Protein AF-A0A7S0BXJ7-F1 (afdb_monomer_lite)

InterPro domains:
  IPR001130 3'-5' ssDNA/RNA exonuclease TatD-like [PF01026] (18-98)
  IPR032466 Metal-dependent hydrolase [SSF51556] (17-99)
  IPR053044 Metallo-dependent Hydrolase/TatD-type [PTHR47345] (11-100)

Radius of gyration: 16.93 Å; chains: 1; bounding box: 50×35×43 Å

pLDDT: mean 84.71, std 21.08, range [34.69, 98.56]

Secondary structure (DSSP, 8-state):
-----------SS---TTHHHHHHHHHHHH-TT--EEEEEEETT-HHHHH-TTHHHHHHHHHHHHHHHHHHHHHHTT--EEEEEES-HHHHHHHHHHHHHHHHHHHTT---

Foldseek 3Di:
DDPDDPPPPPDDDDPDPCVVLVVVLVVCVVVVVDAQDDAEAALPDPCLCVPPVHNVVSRVVSLVRRLSSVVSCVVSVGHYNYDDHPCVVVVVVSVVVSVVVVVVVVVVPDD

Organism: NCBI:txid420281

Structure (mmCIF, N/CA/C/O backbone):
data_AF-A0A7S0BXJ7-F1
#
_entry.id   AF-A0A7S0BXJ7-F1
#
loop_
_atom_site.group_PDB
_atom_site.id
_atom_site.type_symbol
_atom_site.label_atom_id
_atom_site.label_alt_id
_atom_site.label_comp_id
_atom_site.label_asym_id
_atom_site.label_entity_id
_atom_site.label_seq_id
_atom_site.pdbx_PDB_ins_code
_atom_site.Cartn_x
_atom_site.Cartn_y
_atom_site.Cartn_z
_atom_site.occupancy
_atom_site.B_iso_or_equiv
_atom_site.auth_seq_id
_atom_site.auth_comp_id
_atom_site.auth_asym_id
_atom_site.auth_atom_id
_atom_site.pdbx_PDB_model_num
ATOM 1 N N . THR A 1 1 ? -36.296 -9.647 9.585 1.00 34.69 1 THR A N 1
ATOM 2 C CA . THR A 1 1 ? -35.476 -10.128 8.456 1.00 34.69 1 THR A CA 1
ATOM 3 C C . THR A 1 1 ? -34.821 -8.931 7.813 1.00 34.69 1 THR A C 1
ATOM 5 O O . THR A 1 1 ? -35.505 -8.189 7.129 1.00 34.69 1 THR A O 1
ATOM 8 N N . ILE A 1 2 ? -33.561 -8.642 8.145 1.00 38.91 2 ILE A N 1
ATOM 9 C CA . ILE A 1 2 ? -32.889 -7.411 7.702 1.00 38.91 2 ILE A CA 1
ATOM 10 C C . ILE A 1 2 ? -31.789 -7.801 6.717 1.00 38.91 2 ILE A C 1
ATOM 12 O O . ILE A 1 2 ? -30.636 -7.987 7.090 1.00 38.91 2 ILE A O 1
ATOM 16 N N . ALA A 1 3 ? -32.178 -7.969 5.459 1.00 38.91 3 ALA A N 1
ATOM 17 C CA . ALA A 1 3 ? -31.278 -7.880 4.320 1.00 38.91 3 ALA A CA 1
ATOM 18 C C . ALA A 1 3 ? -31.750 -6.660 3.526 1.00 38.91 3 ALA A C 1
ATOM 20 O O . ALA A 1 3 ? -32.565 -6.766 2.621 1.00 38.91 3 ALA A O 1
ATOM 21 N N . GLY A 1 4 ? -31.352 -5.479 4.001 1.00 35.59 4 GLY A N 1
ATOM 22 C CA . GLY A 1 4 ? -31.477 -4.241 3.246 1.00 35.59 4 GLY A CA 1
ATOM 23 C C . GLY A 1 4 ? -30.207 -4.088 2.429 1.00 35.59 4 GLY A C 1
ATOM 24 O O . GLY A 1 4 ? -29.149 -3.781 2.986 1.00 35.59 4 GLY A O 1
ATOM 25 N N . ASP A 1 5 ? -30.312 -4.395 1.144 1.00 44.38 5 ASP A N 1
ATOM 26 C CA . ASP A 1 5 ? -29.273 -4.197 0.150 1.00 44.38 5 ASP A CA 1
ATOM 27 C C . ASP A 1 5 ? -28.814 -2.738 0.164 1.00 44.38 5 ASP A C 1
ATOM 29 O O . ASP A 1 5 ? -29.581 -1.810 -0.087 1.00 44.38 5 ASP A O 1
ATOM 33 N N . LEU A 1 6 ? -27.540 -2.530 0.497 1.00 44.09 6 LEU A N 1
ATOM 34 C CA . LEU A 1 6 ? -26.908 -1.225 0.373 1.00 44.09 6 LEU A CA 1
ATOM 35 C C . LEU A 1 6 ? -26.485 -1.070 -1.091 1.00 44.09 6 LEU A C 1
ATOM 37 O O . LEU A 1 6 ? -25.328 -1.304 -1.451 1.00 44.09 6 LEU A O 1
ATOM 41 N N . GLU A 1 7 ? -27.453 -0.740 -1.944 1.00 39.09 7 GLU A N 1
ATOM 42 C CA . GLU A 1 7 ? -27.190 -0.221 -3.281 1.00 39.09 7 GLU A CA 1
ATOM 43 C C . GLU A 1 7 ? -26.366 1.059 -3.134 1.00 3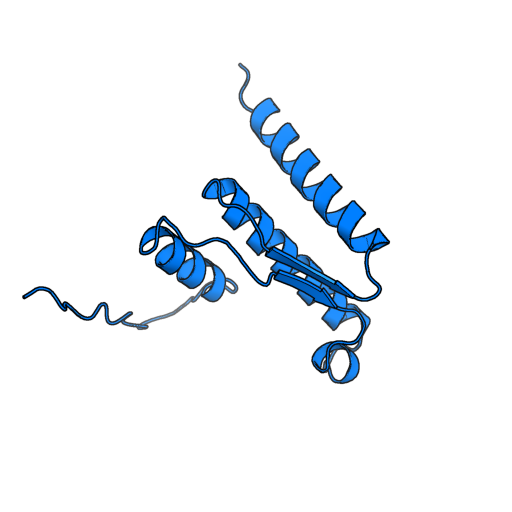9.09 7 GLU A C 1
ATOM 45 O O . GLU A 1 7 ? -26.850 2.108 -2.711 1.00 39.09 7 GLU A O 1
ATOM 50 N N . ILE A 1 8 ? -25.082 0.969 -3.474 1.00 51.31 8 ILE A N 1
ATOM 51 C CA . ILE A 1 8 ? -24.250 2.149 -3.675 1.00 51.31 8 ILE A CA 1
ATOM 52 C C . ILE A 1 8 ? -24.745 2.772 -4.980 1.00 51.31 8 ILE A C 1
ATOM 54 O O . ILE A 1 8 ? -24.301 2.395 -6.064 1.00 51.31 8 ILE A O 1
ATOM 58 N N . GLN A 1 9 ? -25.710 3.684 -4.871 1.00 41.00 9 GLN A N 1
ATOM 59 C CA . GLN A 1 9 ? -26.160 4.521 -5.976 1.00 41.00 9 GLN A CA 1
ATOM 60 C C . GLN A 1 9 ? -24.998 5.409 -6.420 1.00 41.00 9 GLN A C 1
ATOM 62 O O . GLN A 1 9 ? -24.726 6.470 -5.864 1.00 41.00 9 GLN A O 1
ATOM 67 N N . THR A 1 10 ? -24.283 4.944 -7.439 1.00 45.50 10 THR A N 1
ATOM 68 C CA . THR A 1 10 ? -23.312 5.730 -8.191 1.00 45.50 10 THR A CA 1
ATOM 69 C C . THR A 1 10 ? -24.077 6.644 -9.141 1.00 45.50 10 THR A C 1
ATOM 71 O O . THR A 1 10 ? -24.294 6.296 -10.303 1.00 45.50 10 THR A O 1
ATOM 74 N N . LYS A 1 11 ? -24.527 7.800 -8.653 1.00 39.34 11 LYS A N 1
ATOM 75 C CA . LYS A 1 11 ? -24.945 8.894 -9.529 1.00 39.34 11 LYS A CA 1
ATOM 76 C C . LYS A 1 11 ? -24.240 10.192 -9.154 1.00 39.34 11 LYS A C 1
ATOM 78 O O . LYS A 1 11 ? -24.308 10.649 -8.022 1.00 39.34 11 LYS A O 1
ATOM 83 N N . ASP A 1 12 ? -23.607 10.716 -10.197 1.00 44.88 12 ASP A N 1
ATOM 84 C CA . ASP A 1 12 ? -23.200 12.091 -10.450 1.00 44.88 12 ASP A CA 1
ATOM 85 C C . ASP A 1 12 ? -21.855 12.599 -9.895 1.00 44.88 12 ASP A C 1
ATOM 87 O O . ASP A 1 12 ? -21.669 12.898 -8.724 1.00 44.88 12 ASP A O 1
ATOM 91 N N . SER A 1 13 ? -20.939 12.736 -10.867 1.00 44.28 13 SER A N 1
ATOM 92 C CA . SER A 1 13 ? -19.894 13.757 -11.036 1.00 44.28 13 SER A CA 1
ATOM 93 C C . SER A 1 13 ? -18.904 14.009 -9.891 1.00 44.28 13 SER A C 1
ATOM 95 O O . SER A 1 13 ? -19.254 14.526 -8.839 1.00 44.28 13 SER A O 1
ATOM 97 N N . ALA A 1 14 ? -17.623 13.764 -10.202 1.00 45.44 14 ALA A N 1
ATOM 98 C CA . ALA A 1 14 ? -16.435 13.888 -9.349 1.00 45.44 14 ALA A CA 1
ATOM 99 C C . ALA A 1 14 ? -16.236 12.745 -8.337 1.00 45.44 14 ALA A C 1
ATOM 101 O O . ALA A 1 14 ? -15.985 12.965 -7.154 1.00 45.44 14 ALA A O 1
ATOM 102 N N . MET A 1 15 ? -16.254 11.495 -8.815 1.00 45.25 15 MET A N 1
ATOM 103 C CA . MET A 1 15 ? -15.585 10.423 -8.077 1.00 45.25 15 MET A CA 1
ATOM 104 C C . MET A 1 15 ? -14.106 10.794 -7.943 1.00 45.25 15 MET A C 1
ATOM 106 O O . MET A 1 15 ? -13.379 10.851 -8.936 1.00 45.25 15 MET A O 1
ATOM 110 N N . THR A 1 16 ? -13.674 11.084 -6.719 1.00 58.41 16 THR A N 1
ATOM 111 C CA . THR A 1 16 ? -12.263 11.285 -6.394 1.00 58.41 16 THR A CA 1
ATOM 112 C C . THR A 1 16 ? -11.460 10.079 -6.901 1.00 58.41 16 THR A C 1
ATOM 114 O O . THR A 1 16 ? -11.980 8.957 -6.947 1.00 58.41 16 THR A O 1
ATOM 117 N N . GLN A 1 17 ? -10.196 10.284 -7.303 1.00 62.31 17 GLN A N 1
ATOM 118 C CA . GLN A 1 17 ? -9.329 9.208 -7.826 1.00 62.31 17 GLN A CA 1
ATOM 119 C C . GLN A 1 17 ? -9.228 7.985 -6.880 1.00 62.31 17 GLN A C 1
ATOM 121 O O . GLN A 1 17 ? -8.859 6.894 -7.314 1.00 62.31 17 GLN A O 1
ATOM 126 N N . ASP A 1 18 ? -9.664 8.135 -5.626 1.00 81.00 18 ASP A N 1
ATOM 127 C CA . ASP A 1 18 ? -9.548 7.162 -4.544 1.00 81.00 18 ASP A CA 1
ATOM 128 C C . ASP A 1 18 ? -10.875 6.500 -4.132 1.00 81.00 18 ASP A C 1
ATOM 130 O O . ASP A 1 18 ? -10.994 5.974 -3.024 1.00 81.00 18 ASP A O 1
ATOM 134 N N . TRP A 1 19 ? -11.896 6.474 -4.996 1.00 92.56 19 TRP A N 1
ATOM 135 C CA . TRP A 1 19 ? -13.185 5.837 -4.675 1.00 92.56 19 TRP A CA 1
ATOM 136 C C . TRP A 1 19 ? -13.069 4.401 -4.142 1.00 92.56 19 TRP A C 1
ATOM 138 O O . TRP A 1 19 ? -13.851 3.970 -3.292 1.00 92.56 19 TRP A O 1
ATOM 148 N N . TRP A 1 20 ? -12.088 3.647 -4.642 1.00 95.56 20 TRP A N 1
ATOM 149 C CA . TRP A 1 20 ? -11.841 2.267 -4.245 1.00 95.56 20 TRP A CA 1
ATOM 150 C C . TRP A 1 20 ? -11.394 2.192 -2.780 1.00 95.56 20 TRP A C 1
ATOM 152 O O . TRP A 1 20 ? -11.761 1.252 -2.075 1.00 95.56 20 TRP A O 1
ATOM 162 N N . LEU A 1 21 ? -10.653 3.199 -2.307 1.00 96.56 21 LEU A N 1
ATOM 163 C CA . LEU A 1 21 ? -10.176 3.300 -0.933 1.00 96.56 21 LEU A CA 1
ATOM 164 C C . LEU A 1 21 ? -11.337 3.631 0.008 1.00 96.56 21 LEU A C 1
ATOM 166 O O . LEU A 1 21 ? -11.458 3.013 1.064 1.00 96.56 21 LEU A O 1
ATOM 170 N N . LEU A 1 22 ? -12.240 4.528 -0.408 1.00 95.88 22 LEU A N 1
ATOM 171 C CA . LEU A 1 22 ? -13.480 4.816 0.324 1.00 95.88 22 LEU A CA 1
ATOM 172 C C . LEU A 1 22 ? -14.362 3.567 0.439 1.00 95.88 22 LEU A C 1
ATOM 174 O O . LEU A 1 22 ? -14.871 3.250 1.517 1.00 95.88 22 LEU A O 1
ATOM 178 N N . ARG A 1 23 ? -14.505 2.816 -0.659 1.00 96.81 23 ARG A N 1
ATOM 179 C CA . ARG A 1 23 ? -15.244 1.549 -0.658 1.00 96.81 23 ARG A CA 1
ATOM 180 C C . ARG A 1 23 ? -14.596 0.522 0.273 1.00 96.81 23 ARG A C 1
ATOM 182 O O . ARG A 1 23 ? -15.314 -0.147 1.015 1.00 96.81 23 ARG A O 1
ATOM 189 N N . LEU A 1 24 ? -13.266 0.413 0.268 1.00 97.19 24 LEU A N 1
ATOM 190 C CA . LEU A 1 24 ? -12.526 -0.459 1.182 1.00 97.19 24 LEU A CA 1
ATOM 191 C C . LEU A 1 24 ? -12.751 -0.055 2.647 1.00 97.19 24 LEU A C 1
ATOM 193 O O . LEU A 1 24 ? -13.058 -0.916 3.469 1.00 97.19 24 LEU A O 1
ATOM 197 N N . GLU A 1 25 ? -12.671 1.238 2.973 1.00 97.62 25 GLU A N 1
ATOM 198 C CA . GLU A 1 25 ? -12.951 1.741 4.323 1.00 97.62 25 GLU A CA 1
ATOM 199 C C . GLU A 1 25 ? -14.375 1.383 4.776 1.00 97.62 25 GLU A C 1
ATOM 201 O O . GLU A 1 25 ? -14.562 0.885 5.888 1.00 97.62 25 GLU A O 1
ATOM 206 N N . CYS A 1 26 ? -15.375 1.578 3.912 1.00 97.62 26 CYS A N 1
ATOM 207 C CA . CYS A 1 26 ? -16.765 1.228 4.204 1.00 97.62 26 CYS A CA 1
ATOM 208 C C . CYS A 1 26 ? -16.921 -0.267 4.536 1.00 97.62 26 CYS A C 1
ATOM 210 O O . CYS A 1 26 ? -17.521 -0.625 5.554 1.00 97.62 26 CYS A O 1
ATOM 212 N N . LEU A 1 27 ? -16.324 -1.147 3.725 1.00 98.12 27 LEU A N 1
ATOM 213 C CA . LEU A 1 27 ? -16.366 -2.595 3.947 1.00 98.12 27 LEU A CA 1
ATOM 214 C C . LEU A 1 27 ? -15.670 -3.000 5.254 1.00 98.12 27 LEU A C 1
ATOM 216 O O . LEU A 1 27 ? -16.213 -3.802 6.012 1.00 98.12 27 LEU A O 1
ATOM 220 N N . LEU A 1 28 ? -14.510 -2.417 5.566 1.00 98.12 28 LEU A N 1
ATOM 221 C CA . LEU A 1 28 ? -13.784 -2.698 6.811 1.00 98.12 28 LEU A CA 1
ATOM 222 C C . LEU A 1 28 ? -14.558 -2.243 8.054 1.00 98.12 28 LEU A C 1
ATOM 224 O O . LEU A 1 28 ? -14.536 -2.923 9.079 1.00 98.12 28 LEU A O 1
ATOM 228 N N . ARG A 1 29 ? -15.286 -1.123 7.972 1.00 97.69 29 ARG A N 1
ATOM 229 C CA . ARG A 1 29 ? -16.178 -0.673 9.053 1.00 97.69 29 ARG A CA 1
ATOM 230 C C . ARG A 1 29 ? -17.365 -1.617 9.238 1.00 97.69 29 ARG A C 1
ATOM 232 O O . ARG A 1 29 ? -17.706 -1.937 10.373 1.00 97.69 29 ARG A O 1
ATOM 239 N N . LYS A 1 30 ? -17.953 -2.106 8.140 1.00 98.31 30 LYS A N 1
ATOM 240 C CA . LYS A 1 30 ? -19.042 -3.098 8.168 1.00 98.31 30 LYS A CA 1
ATOM 241 C C . LYS A 1 30 ? -18.592 -4.446 8.746 1.00 98.31 30 LYS A C 1
ATOM 243 O O . LYS A 1 30 ? -19.391 -5.150 9.360 1.00 98.31 30 LYS A O 1
ATOM 248 N N . HIS A 1 31 ? -17.320 -4.799 8.574 1.00 97.94 31 HIS A N 1
ATOM 249 C CA . HIS A 1 31 ? -16.746 -6.063 9.029 1.00 97.94 31 HIS A CA 1
ATOM 250 C C . HIS A 1 31 ? -15.630 -5.831 10.061 1.00 97.94 31 HIS A C 1
ATOM 252 O O . HIS A 1 31 ? -14.452 -6.001 9.751 1.00 97.94 31 HIS A O 1
ATOM 258 N N . PRO A 1 32 ? -15.967 -5.531 11.330 1.00 95.88 32 PRO A N 1
ATOM 259 C CA . PRO A 1 32 ? -15.001 -5.089 12.336 1.00 95.88 32 PRO A CA 1
ATOM 260 C C . PRO A 1 32 ? -14.033 -6.174 12.830 1.00 95.88 32 PRO A C 1
ATOM 262 O O . PRO A 1 32 ? -13.268 -5.921 13.753 1.00 95.88 32 PRO A O 1
ATOM 265 N N . ARG A 1 33 ? -14.060 -7.386 12.270 1.00 97.31 33 ARG A N 1
ATOM 266 C CA . ARG A 1 33 ? -13.061 -8.439 12.527 1.00 97.31 33 ARG A CA 1
ATOM 267 C C . ARG A 1 33 ? -12.136 -8.683 11.333 1.00 97.31 33 ARG A C 1
ATOM 269 O O . ARG A 1 33 ? -11.235 -9.507 11.431 1.00 97.31 33 ARG A O 1
ATOM 276 N N . ALA A 1 34 ? -12.367 -8.001 10.214 1.00 97.81 34 ALA A N 1
ATOM 277 C CA . ALA A 1 34 ? -11.516 -8.110 9.043 1.00 97.81 34 ALA A CA 1
ATOM 278 C C . ALA A 1 34 ? -10.179 -7.386 9.268 1.00 97.81 34 ALA A C 1
ATOM 280 O O . ALA A 1 34 ? -10.119 -6.327 9.900 1.00 97.81 34 ALA A O 1
ATOM 281 N N . LEU A 1 35 ? -9.116 -7.971 8.720 1.00 98.25 35 LEU A N 1
ATOM 282 C CA . LEU A 1 35 ? -7.811 -7.333 8.552 1.00 98.25 35 LEU A CA 1
ATOM 283 C C . LEU A 1 35 ? -7.737 -6.622 7.193 1.00 98.25 35 LEU A C 1
ATOM 285 O O . LEU A 1 35 ? -8.610 -6.812 6.345 1.00 98.25 35 LEU A O 1
ATOM 289 N N . VAL A 1 36 ? -6.681 -5.840 6.959 1.00 98.44 36 VAL A N 1
ATOM 290 C CA . VAL A 1 36 ? -6.404 -5.247 5.639 1.00 98.44 36 VAL A CA 1
ATOM 291 C C . VAL A 1 36 ? -5.371 -6.109 4.911 1.00 98.44 36 VAL A C 1
ATOM 293 O O . VAL A 1 36 ? -4.237 -6.243 5.364 1.00 98.44 36 VAL A O 1
ATOM 296 N N . GLY A 1 37 ? -5.749 -6.738 3.801 1.00 96.62 37 GLY A N 1
ATOM 297 C CA . GLY A 1 37 ? -4.868 -7.679 3.112 1.00 96.62 37 GLY A CA 1
ATOM 298 C C . GLY A 1 37 ? -5.533 -8.391 1.936 1.00 96.62 37 GLY A C 1
ATOM 299 O O . GLY A 1 37 ? -6.756 -8.423 1.845 1.00 96.62 37 GLY A O 1
ATOM 300 N N . GLU A 1 38 ? -4.769 -8.987 1.024 1.00 97.81 38 GLU A N 1
ATOM 301 C CA . GLU A 1 38 ? -3.300 -8.940 0.914 1.00 97.81 38 GLU A CA 1
ATOM 302 C C . GLU A 1 38 ? -2.842 -7.633 0.228 1.00 97.81 38 GLU A C 1
ATOM 304 O O . GLU A 1 38 ? -3.371 -7.265 -0.820 1.00 97.81 38 GLU A O 1
ATOM 309 N N . ILE A 1 39 ? -1.887 -6.907 0.829 1.00 98.25 39 ILE A N 1
ATOM 310 C CA . ILE A 1 39 ? -1.386 -5.604 0.338 1.00 98.25 39 ILE A CA 1
ATOM 311 C C . ILE A 1 39 ? 0.137 -5.624 0.194 1.00 98.25 39 ILE A C 1
ATOM 313 O O . ILE A 1 39 ? 0.798 -6.297 0.974 1.00 98.25 39 ILE A O 1
ATOM 317 N N . GLY A 1 40 ? 0.735 -4.884 -0.744 1.00 97.94 40 GLY A N 1
ATOM 318 C CA . GLY A 1 40 ? 2.198 -4.756 -0.774 1.00 97.94 40 GLY A CA 1
ATOM 319 C C . GLY A 1 40 ? 2.834 -4.567 -2.145 1.00 97.94 40 GLY A C 1
ATOM 320 O O . GLY A 1 40 ? 2.263 -3.932 -3.027 1.00 97.94 40 GLY A O 1
ATOM 321 N N . LEU A 1 41 ? 4.064 -5.074 -2.292 1.00 98.31 41 LEU A N 1
ATOM 322 C CA . LEU A 1 41 ? 4.977 -4.745 -3.392 1.00 98.31 41 LEU A CA 1
ATOM 323 C C . LEU A 1 41 ? 5.491 -6.004 -4.099 1.00 98.31 41 LEU A C 1
ATOM 325 O O . LEU A 1 41 ? 6.160 -6.848 -3.503 1.00 98.31 41 LEU A O 1
ATOM 329 N N . CYS A 1 42 ? 5.262 -6.105 -5.403 1.00 98.00 42 CYS A N 1
ATOM 330 C CA . CYS A 1 42 ? 5.660 -7.250 -6.211 1.00 98.00 42 CYS A CA 1
ATOM 331 C C . CYS A 1 42 ? 6.396 -6.799 -7.476 1.00 98.00 42 CYS A C 1
ATOM 333 O O . CYS A 1 42 ? 5.785 -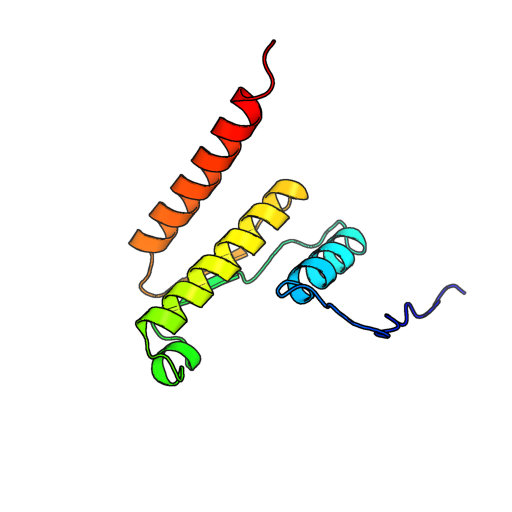6.329 -8.441 1.00 98.00 42 CYS A O 1
ATOM 335 N N . ARG A 1 43 ? 7.722 -7.002 -7.515 1.00 97.12 43 ARG A N 1
ATOM 336 C CA . ARG A 1 43 ? 8.552 -6.653 -8.688 1.00 97.12 43 ARG A CA 1
ATOM 337 C C . ARG A 1 43 ? 8.197 -7.466 -9.933 1.00 97.12 43 ARG A C 1
ATOM 339 O O . ARG A 1 43 ? 8.490 -7.041 -11.049 1.00 97.12 43 ARG A O 1
ATOM 346 N N . VAL A 1 44 ? 7.629 -8.654 -9.734 1.00 96.50 44 VAL A N 1
ATOM 347 C CA . VAL A 1 44 ? 7.383 -9.649 -10.786 1.00 96.50 44 VAL A CA 1
ATOM 348 C C . VAL A 1 44 ? 5.909 -9.778 -11.167 1.00 96.50 44 VAL A C 1
ATOM 350 O O . VAL A 1 44 ? 5.584 -10.641 -11.983 1.00 96.50 44 VAL A O 1
ATOM 353 N N . ALA A 1 45 ? 5.031 -8.925 -10.628 1.00 94.94 45 ALA A N 1
ATOM 354 C CA . ALA A 1 45 ? 3.614 -8.928 -10.970 1.00 94.94 45 ALA A CA 1
ATOM 355 C C . ALA A 1 45 ? 3.394 -8.705 -12.475 1.00 94.94 45 ALA A C 1
ATOM 357 O O . ALA A 1 45 ? 4.149 -7.989 -13.138 1.00 94.94 45 ALA A O 1
ATOM 358 N N . LYS A 1 46 ? 2.337 -9.321 -13.021 1.00 92.75 46 LYS A N 1
ATOM 359 C CA . LYS A 1 46 ? 2.024 -9.269 -14.460 1.00 92.75 46 LYS A CA 1
ATOM 360 C C . LYS A 1 46 ? 1.918 -7.825 -14.963 1.00 92.75 46 LYS A C 1
ATOM 362 O O . LYS A 1 46 ? 2.543 -7.481 -15.962 1.00 92.75 46 LYS A O 1
ATOM 367 N N . ASN A 1 47 ? 1.218 -6.975 -14.209 1.00 89.56 47 ASN A N 1
ATOM 368 C CA . ASN A 1 47 ? 1.018 -5.565 -14.543 1.00 89.56 47 ASN A CA 1
ATOM 369 C C . ASN A 1 47 ? 2.323 -4.756 -14.594 1.00 89.56 47 ASN A C 1
ATOM 371 O O . ASN A 1 47 ? 2.378 -3.781 -15.326 1.00 89.56 47 ASN A O 1
ATOM 375 N N . VAL A 1 48 ? 3.384 -5.156 -13.885 1.00 94.12 48 VAL A N 1
ATOM 376 C CA . VAL A 1 48 ? 4.683 -4.462 -13.921 1.00 94.12 48 VAL A CA 1
ATOM 377 C C . VAL A 1 48 ? 5.346 -4.583 -15.286 1.00 94.12 48 VAL A C 1
ATOM 379 O O . VAL A 1 48 ? 6.043 -3.668 -15.719 1.00 94.12 48 VAL A O 1
ATOM 382 N N . ARG A 1 49 ? 5.143 -5.716 -15.965 1.00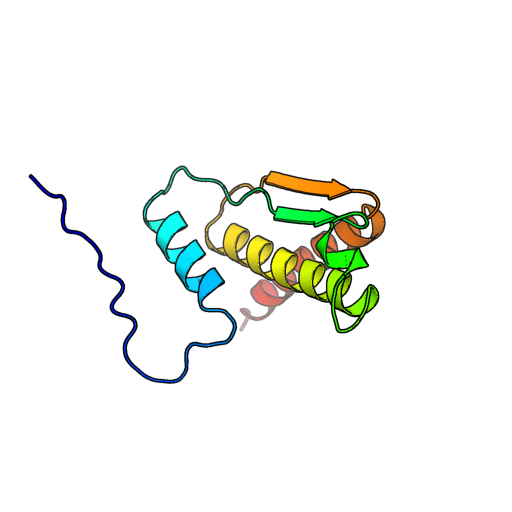 91.00 49 ARG A N 1
ATOM 383 C CA . ARG A 1 49 ? 5.746 -5.987 -17.275 1.00 91.00 49 ARG A CA 1
ATOM 384 C C . ARG A 1 49 ? 4.957 -5.360 -18.421 1.00 91.00 49 ARG A C 1
ATOM 386 O O . ARG A 1 49 ? 5.544 -5.079 -19.455 1.00 91.00 49 ARG A O 1
ATOM 393 N N . SER A 1 50 ? 3.654 -5.159 -18.234 1.00 93.38 50 SER A N 1
ATOM 394 C CA . SER A 1 50 ? 2.725 -4.722 -19.280 1.00 93.38 50 SER A CA 1
ATOM 395 C C . SER A 1 50 ? 2.131 -3.329 -19.047 1.00 93.38 50 SER A C 1
ATOM 397 O O . SER A 1 50 ? 1.161 -2.971 -19.711 1.00 93.38 50 SER A O 1
ATOM 399 N N . HIS A 1 51 ? 2.633 -2.558 -18.077 1.00 95.00 51 HIS A N 1
ATOM 400 C CA . HIS A 1 51 ? 2.084 -1.233 -17.783 1.00 95.00 51 HIS A CA 1
ATOM 401 C C . HIS A 1 51 ? 2.364 -0.264 -18.947 1.00 95.00 51 HIS A C 1
ATOM 403 O O . HIS A 1 51 ? 3.521 -0.184 -19.365 1.00 95.00 51 HIS A O 1
ATOM 409 N N . PRO A 1 52 ? 1.372 0.512 -19.433 1.00 94.88 52 PRO A N 1
ATOM 410 C CA . PRO A 1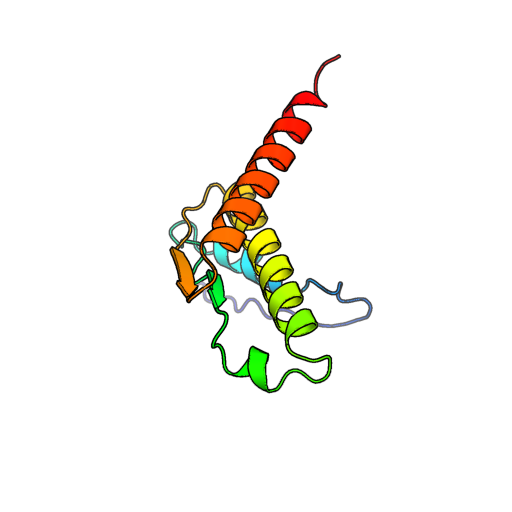 52 ? 1.545 1.414 -20.581 1.00 94.88 52 PRO A CA 1
ATOM 411 C C . PRO A 1 52 ? 2.659 2.449 -20.386 1.00 94.88 52 PRO A C 1
ATOM 413 O O . PRO A 1 52 ? 3.433 2.725 -21.293 1.00 94.88 52 PRO A O 1
ATOM 416 N N . GLU A 1 53 ? 2.778 2.969 -19.165 1.00 96.38 53 GLU A N 1
ATOM 417 C CA . GLU A 1 53 ? 3.795 3.957 -18.768 1.00 96.38 53 GLU A CA 1
ATOM 418 C C . GLU A 1 53 ? 5.126 3.308 -18.325 1.00 96.38 53 GLU A C 1
ATOM 420 O O . GLU A 1 53 ? 6.012 3.954 -17.769 1.00 96.38 53 GLU A O 1
ATOM 425 N N . GLY A 1 54 ? 5.268 1.998 -18.534 1.00 96.75 54 GLY A N 1
ATOM 426 C CA . GLY A 1 54 ? 6.469 1.239 -18.219 1.00 96.75 54 GLY A CA 1
ATOM 427 C C . GLY A 1 54 ? 6.589 0.782 -16.761 1.00 96.75 54 GLY A C 1
ATOM 428 O O . GLY A 1 54 ? 5.777 1.071 -15.878 1.00 96.75 54 GLY A O 1
ATOM 429 N N . LYS A 1 55 ? 7.660 0.021 -16.511 1.00 96.31 55 LYS A N 1
ATOM 430 C CA . LYS A 1 55 ? 7.922 -0.664 -15.236 1.00 96.31 55 LYS A CA 1
ATOM 431 C C . LYS A 1 55 ? 8.013 0.284 -14.039 1.00 96.31 55 LYS A C 1
ATOM 433 O O . LYS A 1 55 ? 7.526 -0.058 -12.965 1.00 96.31 55 LYS A O 1
ATOM 438 N N . ALA A 1 56 ? 8.663 1.436 -14.200 1.00 96.31 56 ALA A N 1
ATOM 439 C CA . ALA A 1 56 ? 8.859 2.387 -13.106 1.00 96.31 56 ALA A CA 1
ATOM 440 C C . ALA A 1 56 ? 7.517 2.945 -12.608 1.00 96.31 56 ALA A C 1
ATOM 442 O O . ALA A 1 56 ? 7.243 2.873 -11.413 1.00 96.31 56 ALA A O 1
ATOM 443 N N . ALA A 1 57 ? 6.651 3.381 -13.528 1.00 96.94 57 ALA A N 1
ATOM 444 C CA . ALA A 1 57 ? 5.308 3.859 -13.210 1.00 96.94 57 ALA A CA 1
ATOM 445 C C . ALA A 1 57 ? 4.450 2.778 -12.532 1.00 96.94 57 ALA A C 1
ATOM 447 O O . ALA A 1 57 ? 3.748 3.051 -11.561 1.00 96.94 57 ALA A O 1
ATOM 448 N N . ALA A 1 58 ? 4.558 1.523 -12.981 1.00 96.50 58 ALA A N 1
ATOM 449 C CA . ALA A 1 58 ? 3.835 0.407 -12.373 1.00 96.50 58 ALA A CA 1
ATOM 450 C C . ALA A 1 58 ? 4.241 0.154 -10.912 1.00 96.50 58 ALA A C 1
ATOM 452 O O . ALA A 1 58 ? 3.387 -0.074 -10.054 1.00 96.50 58 ALA A O 1
ATOM 453 N N . LEU A 1 59 ? 5.548 0.169 -10.629 1.00 96.94 59 LEU A N 1
ATOM 454 C CA . LEU A 1 59 ? 6.074 -0.020 -9.275 1.00 96.94 59 LEU A CA 1
ATOM 455 C C . LEU A 1 59 ? 5.744 1.172 -8.373 1.00 96.94 59 LEU A C 1
ATOM 457 O O . LEU A 1 59 ? 5.434 0.977 -7.201 1.00 96.94 59 LEU A O 1
ATOM 461 N N . GLU A 1 60 ? 5.759 2.382 -8.924 1.00 96.44 60 GLU A N 1
ATOM 462 C CA . GLU A 1 60 ? 5.366 3.590 -8.205 1.00 96.44 60 GLU A CA 1
ATOM 463 C C . GLU A 1 60 ? 3.873 3.577 -7.849 1.00 96.44 60 GLU A C 1
ATOM 465 O O . GLU A 1 60 ? 3.511 3.830 -6.702 1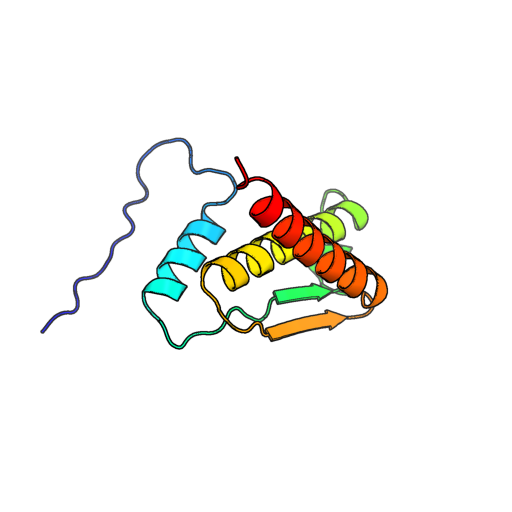.00 96.44 60 GLU A O 1
ATOM 470 N N . ARG A 1 61 ? 3.001 3.149 -8.771 1.00 95.31 61 ARG A N 1
ATOM 471 C CA . ARG A 1 61 ? 1.574 2.950 -8.480 1.00 95.31 61 ARG A CA 1
ATOM 472 C C . ARG A 1 61 ? 1.351 1.901 -7.385 1.00 95.31 61 ARG A C 1
ATOM 474 O O . ARG A 1 61 ? 0.518 2.118 -6.509 1.00 95.31 61 ARG A O 1
ATOM 481 N N . GLN A 1 62 ? 2.106 0.796 -7.381 1.00 96.75 62 GLN A N 1
ATOM 482 C CA . GLN A 1 62 ? 2.049 -0.177 -6.276 1.00 96.75 62 GLN A CA 1
ATOM 483 C C . GLN A 1 62 ? 2.446 0.456 -4.939 1.00 96.75 62 GLN A C 1
ATOM 485 O O . GLN A 1 62 ? 1.762 0.238 -3.942 1.00 96.75 62 GLN A O 1
ATOM 490 N N . ARG A 1 63 ? 3.515 1.264 -4.916 1.00 97.38 63 ARG A N 1
ATOM 491 C CA . ARG A 1 63 ? 3.962 1.978 -3.712 1.00 97.38 63 ARG A CA 1
ATOM 492 C C . ARG A 1 63 ? 2.869 2.896 -3.166 1.00 97.38 63 ARG A C 1
ATOM 494 O O . ARG A 1 63 ? 2.562 2.825 -1.981 1.00 97.38 63 ARG A O 1
ATOM 501 N N . GLN A 1 64 ? 2.261 3.709 -4.027 1.00 95.81 64 GLN A N 1
ATOM 502 C CA . GLN A 1 64 ? 1.204 4.650 -3.648 1.00 95.81 64 GLN A CA 1
ATOM 503 C C . GLN A 1 64 ? -0.021 3.931 -3.069 1.00 95.81 64 GLN A C 1
ATOM 505 O O . GLN A 1 64 ? -0.497 4.288 -1.992 1.00 95.81 64 GLN A O 1
ATOM 510 N N . VAL A 1 65 ? -0.493 2.874 -3.739 1.00 96.50 65 VAL A N 1
ATOM 511 C CA . VAL A 1 65 ? -1.628 2.066 -3.260 1.00 96.50 65 VAL A CA 1
ATOM 512 C C . VAL A 1 65 ? -1.304 1.404 -1.921 1.00 96.50 65 VAL A C 1
ATOM 514 O O . VAL A 1 65 ? -2.122 1.449 -1.002 1.00 96.50 65 VAL A O 1
ATOM 517 N N . PHE A 1 66 ? -0.103 0.841 -1.780 1.00 97.94 66 PHE A N 1
ATOM 518 C CA . PHE A 1 66 ? 0.329 0.206 -0.541 1.00 97.94 66 PHE A CA 1
ATOM 519 C C . PHE A 1 66 ? 0.374 1.202 0.629 1.00 97.94 66 PHE A C 1
ATOM 521 O O . PHE A 1 66 ? -0.126 0.900 1.710 1.00 97.94 66 PHE A O 1
ATOM 528 N N . GLU A 1 67 ? 0.885 2.417 0.413 1.00 97.19 67 GLU A N 1
ATOM 529 C CA . GLU A 1 67 ? 0.892 3.478 1.428 1.00 97.19 67 GLU A CA 1
ATOM 530 C C . GLU A 1 67 ? -0.512 3.918 1.845 1.00 97.19 67 GLU A C 1
ATOM 532 O O . GLU A 1 67 ? -0.769 4.098 3.037 1.00 97.19 67 GLU A O 1
ATOM 537 N N . LEU A 1 68 ? -1.435 4.066 0.892 1.00 96.38 68 LEU A N 1
ATOM 538 C CA . LEU A 1 68 ? -2.832 4.388 1.189 1.00 96.38 68 LEU A CA 1
ATOM 539 C C . LEU A 1 68 ? -3.490 3.295 2.041 1.00 96.38 68 LEU A C 1
ATOM 541 O O . LEU A 1 68 ? -4.171 3.600 3.021 1.00 96.38 68 LEU A O 1
ATOM 545 N N . GLN A 1 69 ? -3.244 2.024 1.719 1.00 97.69 69 GLN A N 1
ATOM 546 C CA . GLN A 1 69 ? -3.777 0.892 2.479 1.00 97.69 69 GLN A CA 1
ATOM 547 C C . GLN A 1 69 ? -3.170 0.792 3.884 1.00 97.69 69 GLN A C 1
ATOM 549 O O . GLN A 1 69 ? -3.905 0.523 4.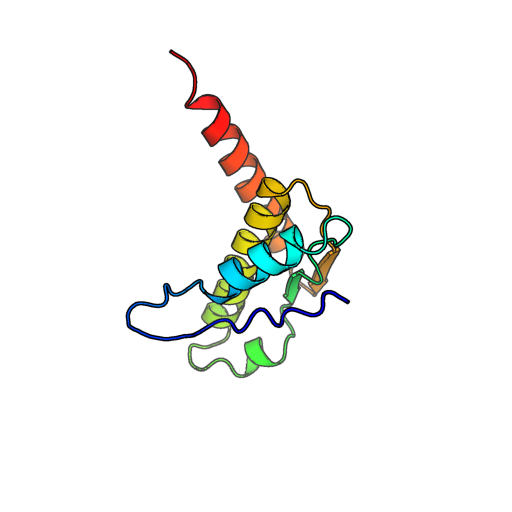833 1.00 97.69 69 GLN A O 1
ATOM 554 N N . LEU A 1 70 ? -1.869 1.060 4.044 1.00 97.88 70 LEU A N 1
ATOM 555 C CA . LEU A 1 70 ? -1.215 1.123 5.357 1.00 97.88 70 LEU A CA 1
ATOM 556 C C . LEU A 1 70 ? -1.804 2.238 6.227 1.00 97.88 70 LEU A C 1
ATOM 558 O O . LEU A 1 70 ? -2.145 1.997 7.384 1.00 97.88 70 LEU A O 1
ATOM 562 N N . ARG A 1 71 ? -1.979 3.442 5.668 1.00 96.06 71 ARG A N 1
ATOM 563 C CA . ARG A 1 71 ? -2.597 4.568 6.386 1.00 96.06 71 ARG A CA 1
ATOM 564 C C . ARG A 1 71 ? -4.042 4.263 6.775 1.00 96.06 71 ARG A C 1
ATOM 566 O O . ARG A 1 71 ? -4.442 4.567 7.895 1.00 96.06 71 ARG A O 1
ATOM 573 N N . LEU A 1 72 ? -4.815 3.625 5.894 1.00 96.19 72 LEU A N 1
ATOM 574 C CA . LEU A 1 72 ? -6.180 3.205 6.210 1.00 96.19 72 LEU A CA 1
ATOM 575 C C . LEU A 1 72 ? -6.210 2.146 7.323 1.00 96.19 72 LEU A C 1
ATOM 577 O O . LEU A 1 72 ? -7.024 2.245 8.240 1.00 96.19 72 LEU A O 1
ATOM 581 N N . ALA A 1 73 ? -5.315 1.156 7.274 1.00 97.31 73 ALA A N 1
ATOM 582 C CA . ALA A 1 73 ? -5.197 0.151 8.325 1.00 97.31 73 ALA A CA 1
ATOM 583 C C . ALA A 1 73 ? -4.839 0.790 9.674 1.00 97.31 73 ALA A C 1
ATOM 585 O O . ALA A 1 73 ? -5.476 0.474 10.675 1.00 97.31 73 ALA A O 1
ATOM 586 N N . ALA A 1 74 ? -3.901 1.743 9.689 1.00 95.62 74 ALA A N 1
ATOM 587 C CA . ALA A 1 74 ? -3.537 2.500 10.885 1.00 95.62 74 ALA A CA 1
ATOM 588 C C . ALA A 1 74 ? -4.720 3.318 11.430 1.00 95.62 74 ALA A C 1
ATOM 590 O O . ALA A 1 74 ? -5.060 3.186 12.605 1.00 95.62 74 ALA A O 1
ATOM 591 N N . LYS A 1 75 ? -5.415 4.075 10.565 1.00 95.00 75 LYS A N 1
ATOM 592 C CA . LYS A 1 75 ? -6.625 4.851 10.906 1.00 95.00 75 LYS A CA 1
ATOM 593 C C . LYS A 1 75 ? -7.699 3.991 11.577 1.00 95.00 75 LYS A C 1
ATOM 595 O O . LYS A 1 75 ? -8.400 4.460 12.467 1.00 95.00 75 LYS A O 1
ATOM 600 N N . LEU A 1 76 ? -7.856 2.747 11.129 1.00 96.50 76 LEU A N 1
ATOM 601 C CA . LEU A 1 76 ? -8.850 1.807 11.652 1.00 96.50 76 LEU A CA 1
ATOM 602 C C . LEU A 1 76 ? -8.295 0.864 12.733 1.00 96.50 76 LEU A C 1
ATOM 604 O O . LEU A 1 76 ? -9.021 -0.034 13.161 1.00 96.50 76 LEU A O 1
ATOM 608 N N . GLN A 1 77 ? -7.030 1.037 13.134 1.00 96.50 77 GLN A N 1
ATOM 609 C CA . GLN A 1 77 ? -6.298 0.170 14.064 1.00 96.50 77 GLN A CA 1
ATOM 610 C C . GLN A 1 77 ? -6.412 -1.322 13.704 1.00 96.50 77 GLN A C 1
ATOM 612 O O . GLN A 1 77 ? -6.753 -2.171 14.530 1.00 96.50 77 GLN A O 1
ATOM 617 N N . ARG A 1 78 ? -6.165 -1.648 12.429 1.00 97.31 78 ARG A N 1
ATOM 618 C CA . ARG A 1 78 ? -6.272 -3.008 11.885 1.00 97.31 78 ARG A CA 1
ATOM 619 C C . ARG A 1 78 ? -4.906 -3.624 11.596 1.00 97.31 78 ARG A C 1
ATOM 621 O O . ARG A 1 78 ? -4.045 -2.938 11.047 1.00 97.31 78 ARG A O 1
ATOM 628 N N . PRO A 1 79 ? -4.722 -4.928 11.883 1.00 98.00 79 PRO A N 1
ATOM 629 C CA . PRO A 1 79 ? -3.553 -5.650 11.403 1.00 98.00 79 PRO A CA 1
ATOM 630 C C . PRO A 1 79 ? -3.562 -5.730 9.870 1.00 98.00 79 PRO A C 1
ATOM 632 O O . PRO A 1 79 ? -4.619 -5.669 9.229 1.00 98.00 79 PRO A O 1
ATOM 635 N N . VAL A 1 80 ? -2.371 -5.899 9.294 1.00 98.31 80 VAL A N 1
ATOM 636 C CA . VAL A 1 80 ? -2.159 -6.002 7.847 1.00 98.31 80 VAL A CA 1
ATOM 637 C C . VAL A 1 80 ? -1.543 -7.346 7.471 1.00 98.31 80 VAL A C 1
ATOM 639 O O . VAL A 1 80 ? -0.653 -7.838 8.162 1.00 98.31 80 VAL A O 1
ATOM 642 N N . SER A 1 81 ? -1.988 -7.921 6.354 1.00 98.56 81 SER A N 1
ATOM 643 C CA . SER A 1 81 ? -1.280 -9.018 5.679 1.00 98.56 81 SER A CA 1
ATOM 644 C C . SER A 1 81 ? -0.471 -8.443 4.516 1.00 98.56 81 SER A C 1
ATOM 646 O O . SER A 1 81 ? -1.053 -7.840 3.609 1.00 98.56 81 SER A O 1
ATOM 648 N N . VAL A 1 82 ? 0.859 -8.598 4.556 1.00 98.38 82 VAL A N 1
ATOM 649 C CA . VAL A 1 82 ? 1.788 -7.941 3.623 1.00 98.38 82 VAL A CA 1
ATOM 650 C C . VAL A 1 82 ? 2.402 -8.926 2.629 1.00 98.38 82 VAL A C 1
ATOM 652 O O . VAL A 1 82 ? 3.069 -9.884 3.012 1.00 98.38 82 VAL A O 1
ATOM 655 N N . HIS A 1 83 ? 2.261 -8.611 1.345 1.00 98.31 83 HIS A N 1
ATOM 656 C CA . HIS A 1 83 ? 2.948 -9.237 0.225 1.00 98.31 83 HIS A CA 1
ATOM 657 C C . HIS A 1 83 ? 4.244 -8.504 -0.109 1.00 98.31 83 HIS A C 1
ATOM 659 O O . HIS A 1 83 ? 4.250 -7.290 -0.330 1.00 98.31 83 HIS A O 1
ATOM 665 N N . CYS A 1 84 ? 5.351 -9.227 -0.250 1.00 98.25 84 CYS A N 1
ATOM 666 C CA . CYS A 1 84 ? 6.577 -8.632 -0.764 1.00 98.25 84 CYS A CA 1
ATOM 667 C C . CYS A 1 84 ? 7.401 -9.630 -1.571 1.00 98.25 84 CYS A C 1
ATOM 669 O O . CYS A 1 84 ? 7.902 -10.609 -1.027 1.00 98.25 84 CYS A O 1
ATOM 671 N N . VAL A 1 85 ? 7.613 -9.336 -2.857 1.00 98.12 85 VAL A N 1
ATOM 672 C CA . VAL A 1 85 ? 8.441 -10.158 -3.752 1.00 98.12 85 VAL A CA 1
ATOM 673 C C . VAL A 1 85 ? 9.493 -9.294 -4.437 1.00 98.12 85 VAL A C 1
ATOM 675 O O . VAL A 1 85 ? 9.173 -8.428 -5.256 1.00 98.12 85 VAL A O 1
ATOM 678 N N . GLN A 1 86 ? 10.764 -9.559 -4.108 1.00 97.81 86 GLN A N 1
ATOM 679 C CA . GLN A 1 86 ? 11.957 -8.864 -4.622 1.00 97.81 86 GLN A CA 1
ATOM 680 C C . GLN A 1 86 ? 11.957 -7.338 -4.396 1.00 97.81 86 GLN A C 1
ATOM 682 O O . GLN A 1 86 ? 12.543 -6.590 -5.181 1.00 97.81 86 GLN A O 1
ATOM 687 N N . MET A 1 87 ? 11.296 -6.871 -3.331 1.00 97.62 87 MET A N 1
ATOM 688 C CA . MET A 1 87 ? 11.138 -5.442 -3.015 1.00 97.62 87 MET A CA 1
ATOM 689 C C . MET A 1 87 ? 11.389 -5.109 -1.532 1.00 97.62 87 MET A C 1
ATOM 691 O O . MET A 1 87 ? 11.008 -4.035 -1.081 1.00 97.62 87 MET A O 1
ATOM 695 N N . HIS A 1 88 ? 12.063 -5.978 -0.765 1.00 97.94 88 HIS A N 1
ATOM 696 C CA . HIS A 1 88 ? 12.210 -5.828 0.696 1.00 97.94 88 HIS A CA 1
ATOM 697 C C . HIS A 1 88 ? 12.854 -4.497 1.122 1.00 97.94 88 HIS A C 1
ATOM 699 O O . HIS A 1 88 ? 12.386 -3.858 2.058 1.00 97.94 88 HIS A O 1
ATOM 705 N N . GLY A 1 89 ? 13.876 -4.018 0.403 1.00 97.69 89 GLY A N 1
ATOM 706 C CA . GLY A 1 89 ? 14.488 -2.717 0.702 1.00 97.69 89 GLY A CA 1
ATOM 707 C C . GLY A 1 89 ? 13.539 -1.533 0.479 1.00 97.69 89 GLY A C 1
ATOM 708 O O . GLY A 1 89 ? 13.605 -0.546 1.205 1.00 97.69 89 GLY A O 1
ATOM 709 N N . VAL A 1 90 ? 12.631 -1.631 -0.497 1.00 96.88 90 VAL A N 1
ATOM 710 C CA . VAL A 1 90 ? 11.597 -0.612 -0.737 1.00 96.88 90 VAL A CA 1
ATOM 711 C C . VAL A 1 90 ? 10.495 -0.721 0.313 1.00 96.88 90 VAL A C 1
ATOM 713 O O . VAL A 1 90 ? 10.081 0.301 0.847 1.00 96.88 90 VAL A O 1
ATOM 716 N N . LEU A 1 91 ? 10.087 -1.942 0.672 1.00 98.19 91 LEU A N 1
ATOM 717 C CA . LEU A 1 91 ? 9.143 -2.201 1.761 1.00 98.19 91 LEU A CA 1
ATOM 718 C C . LEU A 1 91 ? 9.597 -1.523 3.061 1.00 98.19 91 LEU A C 1
ATOM 720 O O . LEU A 1 91 ? 8.829 -0.763 3.643 1.00 98.19 91 LEU A O 1
ATOM 724 N N . MET A 1 92 ? 10.850 -1.728 3.480 1.00 98.12 92 MET A N 1
ATOM 725 C CA . MET A 1 92 ? 11.372 -1.112 4.708 1.00 98.12 92 MET A CA 1
ATOM 726 C C . MET A 1 92 ? 11.345 0.420 4.654 1.00 98.12 92 MET A C 1
ATOM 728 O O . MET A 1 92 ? 11.008 1.059 5.648 1.00 98.12 92 MET A O 1
ATOM 732 N N . LYS A 1 93 ? 11.648 1.018 3.492 1.00 97.19 93 LYS A N 1
ATOM 733 C CA . LYS A 1 93 ? 11.555 2.474 3.294 1.00 97.19 93 LYS A CA 1
ATOM 734 C C . LYS A 1 93 ? 10.116 2.971 3.418 1.00 97.19 93 LYS A C 1
ATOM 736 O O . LYS A 1 93 ? 9.882 3.953 4.109 1.00 97.19 93 LYS A O 1
ATOM 741 N N . VAL A 1 94 ? 9.160 2.285 2.792 1.00 96.88 94 VAL A N 1
ATOM 742 C CA . VAL A 1 94 ? 7.735 2.644 2.868 1.00 96.88 94 VAL A CA 1
ATOM 743 C C . VAL A 1 94 ? 7.234 2.585 4.311 1.00 96.88 94 VAL A C 1
ATOM 745 O O . VAL A 1 94 ? 6.629 3.543 4.781 1.00 96.88 94 VAL A O 1
ATOM 748 N N . LEU A 1 95 ? 7.529 1.500 5.035 1.00 96.31 95 LEU A N 1
ATOM 749 C CA . LEU A 1 95 ? 7.121 1.352 6.435 1.00 96.31 95 LEU A CA 1
ATOM 750 C C . LEU A 1 95 ? 7.708 2.462 7.311 1.00 96.31 95 LEU A C 1
ATOM 752 O O . LEU A 1 95 ? 6.972 3.090 8.067 1.00 96.31 95 LEU A O 1
ATOM 756 N N . LYS A 1 96 ? 9.008 2.745 7.159 1.00 95.94 96 LYS A N 1
ATOM 757 C CA . LYS A 1 96 ? 9.678 3.838 7.869 1.00 95.94 96 LYS A CA 1
ATOM 758 C C . LYS A 1 96 ? 8.996 5.182 7.596 1.00 95.94 96 LYS A C 1
ATOM 760 O O . LYS A 1 96 ? 8.600 5.855 8.539 1.00 95.94 96 LYS A O 1
ATOM 765 N N . ASN A 1 97 ? 8.774 5.518 6.325 1.00 93.38 97 ASN A N 1
ATOM 766 C CA . ASN A 1 97 ? 8.153 6.784 5.935 1.00 93.38 97 ASN A CA 1
ATOM 767 C C . ASN A 1 97 ? 6.730 6.936 6.496 1.00 93.38 97 ASN A C 1
ATOM 769 O O . ASN A 1 97 ? 6.352 8.025 6.924 1.00 93.38 97 ASN A O 1
ATOM 773 N N . VAL A 1 98 ? 5.926 5.865 6.491 1.00 91.69 98 VAL A N 1
ATOM 774 C CA . VAL A 1 98 ? 4.558 5.888 7.036 1.00 91.69 98 VAL A CA 1
ATOM 775 C C . VAL A 1 98 ? 4.575 6.102 8.551 1.00 91.69 98 VAL A C 1
ATOM 777 O O . VAL A 1 98 ? 3.781 6.899 9.045 1.00 91.69 98 VAL A O 1
ATOM 780 N N . ILE A 1 99 ? 5.490 5.447 9.271 1.00 91.31 99 ILE A N 1
ATOM 781 C CA . ILE A 1 99 ? 5.651 5.609 10.724 1.00 91.31 99 ILE A CA 1
ATOM 782 C C . ILE A 1 99 ? 6.109 7.033 11.066 1.00 91.31 99 ILE A C 1
ATOM 784 O O . ILE A 1 99 ? 5.516 7.675 11.928 1.00 91.31 99 ILE A O 1
ATOM 788 N N . GLU A 1 100 ? 7.119 7.556 10.368 1.00 90.94 100 GLU A N 1
ATOM 789 C CA . GLU A 1 100 ? 7.629 8.918 10.583 1.00 90.94 100 GLU A CA 1
ATOM 790 C C . GLU A 1 100 ? 6.567 9.980 10.270 1.00 90.94 100 GLU A C 1
ATOM 792 O O . GLU A 1 100 ? 6.388 10.930 11.030 1.00 90.94 100 GLU A O 1
ATOM 797 N N . SER A 1 101 ? 5.805 9.791 9.189 1.00 84.12 101 SER A N 1
ATOM 798 C CA . SER A 1 101 ? 4.701 10.692 8.835 1.00 84.12 101 SER A CA 1
ATOM 799 C C . SER A 1 101 ? 3.589 10.691 9.888 1.00 84.12 101 SER A C 1
ATOM 801 O O . SER A 1 101 ? 2.952 11.721 10.087 1.00 84.12 101 SER A O 1
ATOM 803 N N . ALA A 1 102 ? 3.345 9.555 10.550 1.00 78.31 102 ALA A N 1
ATOM 804 C CA . ALA A 1 102 ? 2.375 9.460 11.638 1.00 78.31 102 ALA A CA 1
ATOM 805 C C . ALA A 1 102 ? 2.886 10.153 12.913 1.00 78.31 102 ALA A C 1
ATOM 807 O O . ALA A 1 102 ? 2.159 10.947 13.501 1.00 78.31 102 ALA A O 1
ATOM 808 N N . GLY A 1 103 ? 4.152 9.935 13.291 1.00 73.50 103 GLY A N 1
ATOM 809 C CA . GLY A 1 103 ? 4.756 10.573 14.468 1.00 73.50 103 GLY A CA 1
ATOM 810 C C . GLY A 1 103 ? 4.846 12.100 14.367 1.00 73.50 103 GLY A C 1
ATOM 811 O O . GLY A 1 103 ? 4.647 12.800 15.357 1.00 73.50 103 GLY A O 1
ATOM 812 N N . ASN A 1 104 ? 5.072 12.635 13.164 1.00 68.94 104 ASN A N 1
ATOM 813 C CA . ASN A 1 104 ? 5.084 14.083 12.936 1.00 68.94 104 ASN A CA 1
ATOM 814 C C . ASN A 1 104 ? 3.684 14.721 12.988 1.00 68.94 104 ASN A C 1
ATOM 816 O O . ASN A 1 104 ? 3.576 15.910 13.281 1.00 68.94 104 ASN A O 1
ATOM 820 N N . ALA A 1 105 ? 2.618 13.964 12.706 1.00 60.22 105 ALA A N 1
ATOM 821 C CA . ALA A 1 105 ? 1.245 14.467 12.779 1.00 60.22 105 ALA A CA 1
ATOM 822 C C . ALA A 1 105 ? 0.764 14.617 14.233 1.00 60.22 105 ALA A C 1
ATOM 824 O O . ALA A 1 105 ? 0.088 15.594 14.548 1.00 60.22 105 ALA A O 1
ATOM 825 N N . ASP A 1 106 ? 1.176 13.709 15.122 1.00 57.62 106 ASP A N 1
ATOM 826 C CA . ASP A 1 106 ? 0.873 13.791 16.558 1.00 57.62 106 ASP A CA 1
ATOM 827 C C . ASP A 1 106 ? 1.662 14.918 17.256 1.00 57.62 106 ASP A C 1
ATOM 829 O O . ASP A 1 106 ? 1.167 15.534 18.197 1.00 57.62 106 ASP A O 1
ATOM 833 N N . GLY A 1 107 ? 2.861 15.255 16.761 1.00 51.12 107 GLY A N 1
ATOM 834 C CA . GLY A 1 107 ? 3.674 16.370 17.270 1.00 51.12 107 GLY A CA 1
ATOM 835 C C . GLY A 1 107 ? 3.187 17.773 16.876 1.00 51.12 107 GLY A C 1
ATOM 836 O O . GLY A 1 107 ? 3.639 18.755 17.458 1.00 51.12 107 GLY A O 1
ATOM 837 N N . ALA A 1 108 ? 2.265 17.886 15.913 1.00 50.62 108 ALA A N 1
ATOM 838 C CA . ALA A 1 108 ? 1.680 19.162 15.483 1.00 50.62 108 ALA A CA 1
ATOM 839 C C . ALA A 1 108 ? 0.464 19.594 16.330 1.00 50.62 108 ALA A C 1
ATOM 841 O O . ALA A 1 108 ? -0.090 20.670 16.111 1.00 50.62 108 ALA A O 1
ATOM 842 N N . VAL A 1 109 ? 0.057 18.780 17.310 1.00 51.88 109 VAL A N 1
ATOM 843 C CA . VAL A 1 109 ? -0.953 19.127 18.318 1.00 51.88 109 VAL A CA 1
ATOM 844 C C . VAL A 1 109 ? -0.237 19.391 19.645 1.00 51.88 109 VAL A C 1
ATOM 846 O O . VAL A 1 109 ? -0.264 18.582 20.569 1.00 51.88 109 VAL A O 1
ATOM 849 N N . SER A 1 110 ? 0.471 20.516 19.741 1.00 41.03 110 SER A N 1
ATOM 850 C CA . SER A 1 110 ? 0.949 21.059 21.017 1.00 41.03 110 SER A CA 1
ATOM 851 C C . SER A 1 110 ? 1.082 22.583 20.950 1.00 41.03 110 SER A C 1
ATOM 853 O O . SER A 1 110 ? 1.960 23.092 20.257 1.00 41.03 110 SER A O 1
ATOM 855 N N . LEU A 1 111 ? 0.216 23.220 21.757 1.00 39.81 111 LEU A N 1
ATOM 856 C CA . LEU A 1 111 ? 0.034 24.642 22.108 1.00 39.81 111 LEU A CA 1
ATOM 857 C C . LEU A 1 111 ? -0.617 25.553 21.056 1.00 39.81 111 LEU A C 1
ATOM 859 O O . LEU A 1 111 ? 0.078 26.045 20.144 1.00 39.81 111 LEU A O 1
#

Sequence (111 aa):
TIAGDLEIQTKDSAMTQDWWLLRLECLLRKHPRALVGEIGLCRVAKNVRSHPEGKAAALERQRQVFELQLRLAAKLQRPVSVHCVQMHGVLMKVLKNVIESAGNADGAVSL